Protein AF-A0A1G5HRA3-F1 (afdb_monomer_lite)

pLDDT: mean 77.8, std 16.18, range [37.38, 97.12]

Secondary structure (DSSP, 8-state):
----------HHHHHHHT--S-TTHHHHHHHHHHHHHHHH--HHHHHHHHHHHH----SS-EEEEEEEEEEETTEEEEEEEEEE--EEEEEE-TTS-EEEEEEE---TTS------

Sequence (116 aa):
MYQADLDGKTMAEEEKENKLVPDDAFQKGERDLMDIVTGSLDWDVIEKLLEEKYGLSLQDDIEFKEGHLTVKEDRIAYQMDFQARITLSLMIGRDGRCVDVVAGVVSPDDASPDTE

Organism: NCBI:txid419481

Radius of gyration: 27.59 Å; chains: 1; bounding box: 93×38×74 Å

Foldseek 3Di:
DDDDPPVPDDVVNVVVVPDPDDPCPVVVVFVVVVVVVVVVDDVVVVQVVCCVVPVENQDPQKDWDDWDWDADPNDIDIDTDIDGDKDKDWDADPVRDTPDIDIYDDDPVVPDPDDD

Structure (mmCIF, N/CA/C/O backbone):
data_AF-A0A1G5HRA3-F1
#
_entry.id   AF-A0A1G5HRA3-F1
#
loop_
_atom_site.group_PDB
_atom_site.id
_atom_site.type_symbol
_atom_site.label_atom_id
_atom_site.label_alt_id
_atom_site.label_comp_id
_atom_site.label_asym_id
_atom_site.label_entity_id
_atom_site.label_seq_id
_atom_site.pdbx_PDB_ins_code
_atom_site.Cartn_x
_atom_site.Cartn_y
_atom_site.Cartn_z
_atom_site.occupancy
_atom_site.B_iso_or_equiv
_atom_site.auth_seq_id
_atom_site.auth_comp_id
_atom_site.auth_asym_id
_atom_site.auth_atom_id
_atom_site.pdbx_PDB_model_num
ATOM 1 N N . MET A 1 1 ? -53.266 26.108 38.086 1.00 44.97 1 MET A N 1
ATOM 2 C CA . MET A 1 1 ? -53.024 24.877 37.301 1.00 44.97 1 MET A CA 1
ATOM 3 C C . MET A 1 1 ? -52.953 25.318 35.850 1.00 44.97 1 MET A C 1
ATOM 5 O O . MET A 1 1 ? -53.922 25.899 35.397 1.00 44.97 1 MET A O 1
ATOM 9 N N . TYR A 1 2 ? -51.835 25.251 35.137 1.00 37.38 2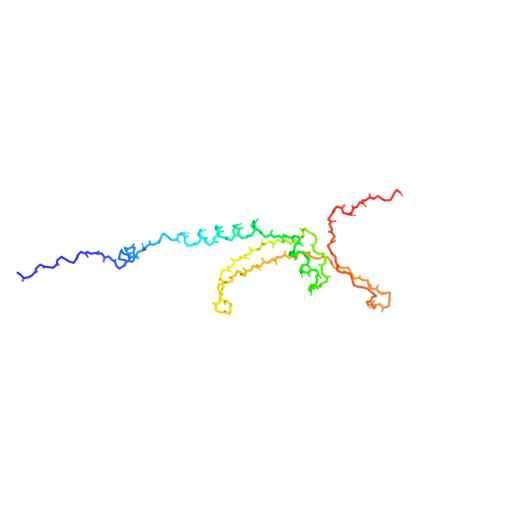 TYR A N 1
ATOM 10 C CA . TYR A 1 2 ? -50.847 24.177 35.069 1.00 37.38 2 TYR A CA 1
ATOM 11 C C . TYR A 1 2 ? -49.413 24.720 35.090 1.00 37.38 2 TYR A C 1
ATOM 13 O O . TYR A 1 2 ? -49.127 25.754 34.496 1.00 37.38 2 TYR A O 1
ATOM 21 N N . GLN A 1 3 ? -48.546 23.994 35.789 1.00 40.88 3 GLN A N 1
ATOM 22 C CA . GLN A 1 3 ? -47.093 24.099 35.727 1.00 40.88 3 GLN A CA 1
ATOM 23 C C . GLN A 1 3 ? -46.637 23.074 34.686 1.00 40.88 3 GLN A C 1
ATOM 25 O O . GLN A 1 3 ? -47.058 21.920 34.752 1.00 40.88 3 GLN A O 1
ATOM 30 N N . ALA A 1 4 ? -45.837 23.503 33.720 1.00 44.97 4 ALA A N 1
ATOM 31 C CA . ALA A 1 4 ? -45.049 22.614 32.884 1.00 44.97 4 ALA A CA 1
ATOM 32 C C . ALA A 1 4 ? -43.644 23.209 32.850 1.00 44.97 4 ALA A C 1
ATOM 34 O O . ALA A 1 4 ? -43.387 24.176 32.133 1.00 44.97 4 ALA A O 1
ATOM 35 N N . ASP A 1 5 ? -42.781 22.671 33.705 1.00 50.16 5 ASP A N 1
ATOM 36 C CA . ASP A 1 5 ? -41.341 22.820 33.591 1.00 50.16 5 ASP A CA 1
ATOM 37 C C . ASP A 1 5 ? -40.932 22.147 32.277 1.00 50.16 5 ASP A C 1
ATOM 39 O O . ASP A 1 5 ? -40.914 20.923 32.154 1.00 50.16 5 ASP A O 1
ATOM 43 N N . LEU A 1 6 ? -40.702 22.959 31.249 1.00 52.31 6 LEU A N 1
ATOM 44 C CA . LEU A 1 6 ? -39.983 22.526 30.062 1.00 52.31 6 LEU A CA 1
ATOM 45 C C . LEU A 1 6 ? -38.513 22.750 30.384 1.00 52.31 6 LEU A C 1
ATOM 47 O O . LEU A 1 6 ? -37.988 23.847 30.197 1.00 52.31 6 LEU A O 1
ATOM 51 N N . ASP A 1 7 ? -37.905 21.718 30.970 1.00 58.81 7 ASP A N 1
ATOM 52 C CA . ASP A 1 7 ? -36.463 21.604 31.153 1.00 58.81 7 ASP A CA 1
ATOM 53 C C . ASP A 1 7 ? -35.820 21.923 29.797 1.00 58.81 7 ASP A C 1
ATOM 55 O O . ASP A 1 7 ? -36.039 21.224 28.807 1.00 58.81 7 ASP A O 1
ATOM 59 N N . GLY A 1 8 ? -35.165 23.081 29.719 1.00 56.25 8 GLY A N 1
ATOM 60 C CA . GLY A 1 8 ? -34.713 23.710 28.482 1.00 56.25 8 GLY A CA 1
ATOM 61 C C . GLY A 1 8 ? -33.504 23.020 27.864 1.00 56.25 8 GLY A C 1
ATOM 62 O O . GLY A 1 8 ? -32.543 23.703 27.518 1.00 56.25 8 GLY A O 1
ATOM 63 N N . LYS A 1 9 ? -33.530 21.690 27.738 1.00 54.91 9 LYS A N 1
ATOM 64 C CA . LYS A 1 9 ? -32.519 20.947 26.995 1.00 54.91 9 LYS A CA 1
ATOM 65 C C . LYS A 1 9 ? -32.684 21.232 25.512 1.00 54.91 9 LYS A C 1
ATOM 67 O O . LYS A 1 9 ? -33.730 21.010 24.904 1.00 54.91 9 LYS A O 1
ATOM 72 N N . THR A 1 10 ? -31.630 21.778 24.934 1.00 60.09 10 THR A N 1
ATOM 73 C CA . THR A 1 10 ? -31.533 22.021 23.496 1.00 60.09 10 THR A CA 1
ATOM 74 C C . THR A 1 10 ? -31.379 20.682 22.763 1.00 60.09 10 THR A C 1
ATOM 76 O O . THR A 1 10 ? -30.782 19.759 23.305 1.00 60.09 10 THR A O 1
ATOM 79 N N . MET A 1 11 ? -31.866 20.541 21.520 1.00 52.94 11 MET A N 1
ATOM 80 C CA . MET A 1 11 ? -31.748 19.269 20.767 1.00 52.94 11 MET A CA 1
ATOM 81 C C . MET A 1 11 ? -30.292 18.771 20.617 1.00 52.94 11 MET A C 1
ATOM 83 O O . MET A 1 11 ? -30.053 17.578 20.471 1.00 52.94 11 MET A O 1
ATOM 87 N N . ALA A 1 12 ? -29.311 19.674 20.728 1.00 57.31 12 ALA A N 1
ATOM 88 C CA . ALA A 1 12 ? -27.884 19.348 20.747 1.00 57.31 12 ALA A CA 1
ATOM 89 C C . ALA A 1 12 ? -27.421 18.640 22.043 1.00 57.31 12 ALA A C 1
ATOM 91 O O . ALA A 1 12 ? -26.393 17.962 22.047 1.00 57.31 12 ALA A O 1
ATOM 92 N N . GLU A 1 13 ? -28.149 18.799 23.153 1.00 53.50 13 GLU A N 1
ATOM 93 C CA . GLU A 1 13 ? -27.880 18.109 24.421 1.00 53.50 13 GLU A CA 1
ATOM 94 C C . GLU A 1 13 ? -28.474 16.695 24.443 1.00 53.50 13 GLU A C 1
ATOM 96 O O . GLU A 1 13 ? -27.842 15.801 25.000 1.00 53.50 13 GLU A O 1
ATOM 101 N N . GLU A 1 14 ? -29.610 16.459 23.775 1.00 53.03 14 GLU A N 1
ATOM 102 C CA . GLU A 1 14 ? -30.175 15.109 23.600 1.00 53.03 14 GLU A CA 1
ATOM 103 C C . GLU A 1 14 ? -29.350 14.245 22.627 1.00 53.03 14 GLU A C 1
ATOM 105 O O . GLU A 1 14 ? -29.148 13.058 22.882 1.00 53.03 14 GLU A O 1
ATOM 110 N N . GLU A 1 15 ? -28.786 14.817 21.553 1.00 54.03 15 GLU A N 1
ATOM 111 C CA . GLU A 1 15 ? -27.900 14.079 20.628 1.00 54.03 15 GLU A CA 1
ATOM 112 C C . GLU A 1 15 ? -26.611 13.573 21.298 1.00 54.03 15 GLU A C 1
ATOM 114 O O . GLU A 1 15 ? -26.082 12.522 20.926 1.00 54.03 15 GLU A O 1
ATOM 119 N N . LYS A 1 16 ? -26.112 14.276 22.325 1.00 59.12 16 LYS A N 1
ATOM 120 C CA . LYS A 1 16 ? -24.979 13.808 23.141 1.00 59.12 16 LYS A CA 1
ATOM 121 C C . LYS A 1 16 ? -25.340 12.629 24.045 1.00 59.12 16 LYS A C 1
ATOM 123 O O . LYS A 1 16 ? -24.452 11.857 24.400 1.00 59.12 16 LYS A O 1
ATOM 128 N N . GLU A 1 17 ? -26.608 12.488 24.420 1.00 61.72 17 GLU A N 1
ATOM 129 C CA . GLU A 1 17 ? -27.072 11.535 25.434 1.00 61.72 17 GLU A CA 1
ATOM 130 C C . GLU A 1 17 ? -27.323 10.123 24.865 1.00 61.72 17 GLU A C 1
ATOM 132 O O . GLU A 1 17 ? -27.321 9.152 25.616 1.00 61.72 17 GLU A O 1
ATOM 137 N N . ASN A 1 18 ? -27.433 9.970 23.537 1.00 76.06 18 ASN A N 1
ATOM 138 C CA . ASN A 1 18 ? -27.638 8.672 22.869 1.00 76.06 18 ASN A CA 1
ATOM 139 C C . ASN A 1 18 ? -26.360 8.075 22.242 1.00 76.06 18 ASN A C 1
ATOM 141 O O . ASN A 1 18 ? -26.408 7.176 21.398 1.00 76.06 18 ASN A O 1
ATOM 145 N N . LYS A 1 19 ? -25.189 8.590 22.618 1.00 81.00 19 LYS A N 1
ATOM 146 C CA . LYS A 1 19 ? -23.914 8.136 22.071 1.00 81.00 19 LYS A CA 1
ATOM 147 C C . LYS A 1 19 ? -23.372 6.939 22.849 1.00 81.00 19 LYS A C 1
ATOM 149 O O . LYS A 1 19 ? -22.812 7.085 23.930 1.00 81.00 19 LYS A O 1
ATOM 154 N N . LEU A 1 20 ? -23.529 5.746 22.276 1.00 87.31 20 LEU A N 1
ATOM 155 C CA . LEU A 1 20 ? -23.129 4.485 22.918 1.00 87.31 20 LEU A CA 1
ATOM 156 C C . LEU A 1 20 ? -21.623 4.203 22.846 1.00 87.31 20 LEU A C 1
ATOM 158 O O . LEU A 1 20 ? -21.100 3.427 23.642 1.00 87.31 20 LEU A O 1
ATOM 162 N N . VAL A 1 21 ? -20.936 4.800 21.872 1.00 87.06 21 VAL A N 1
ATOM 163 C CA . VAL A 1 21 ? -19.528 4.539 21.569 1.00 87.06 21 VAL A CA 1
ATOM 164 C C . VAL A 1 21 ? -18.795 5.877 21.425 1.00 87.06 21 VAL A C 1
ATOM 166 O O . VAL A 1 21 ? -19.337 6.784 20.786 1.00 87.06 21 VAL A O 1
ATOM 169 N N . PRO A 1 22 ? -17.592 6.035 22.010 1.00 89.1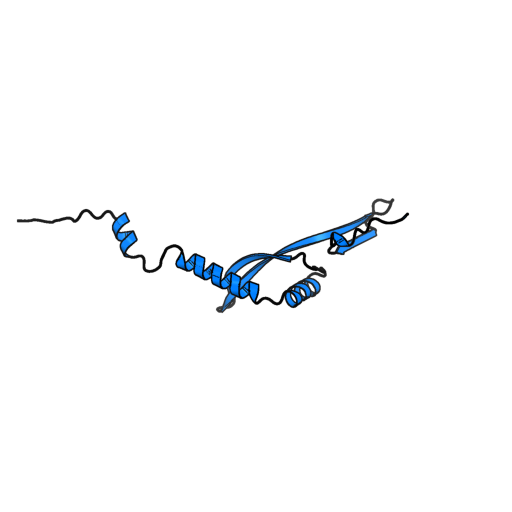2 22 PRO A N 1
ATOM 170 C CA . PRO A 1 22 ? -16.783 7.239 21.831 1.00 89.12 22 PRO A CA 1
ATOM 171 C C . PRO A 1 22 ? -16.544 7.554 20.349 1.00 89.12 22 PRO A C 1
ATOM 173 O O . PRO A 1 22 ? -16.423 6.636 19.539 1.00 89.12 22 PRO A O 1
ATOM 176 N N . ASP A 1 23 ? -16.443 8.843 20.007 1.00 86.31 23 ASP A N 1
ATOM 177 C CA . ASP A 1 23 ? -16.233 9.314 18.624 1.00 86.31 23 ASP A CA 1
ATOM 178 C C . ASP A 1 23 ? -15.065 8.638 17.906 1.00 86.31 23 ASP A C 1
ATOM 180 O O . ASP A 1 23 ? -15.121 8.368 16.710 1.00 86.31 23 ASP A O 1
ATOM 184 N N . ASP A 1 24 ? -13.999 8.372 18.646 1.00 89.81 24 ASP A N 1
ATOM 185 C CA . ASP A 1 24 ? -12.729 7.880 18.144 1.00 89.81 24 ASP A CA 1
ATOM 186 C C . ASP A 1 24 ? -12.605 6.354 18.210 1.00 89.81 24 ASP A C 1
ATOM 188 O O . ASP A 1 24 ? -11.695 5.795 17.601 1.00 89.81 24 ASP A O 1
ATOM 192 N N . ALA A 1 25 ? -13.498 5.654 18.918 1.00 89.62 25 ALA A N 1
ATOM 193 C CA . ALA A 1 25 ? -13.317 4.231 19.199 1.00 89.62 25 ALA A CA 1
ATOM 194 C C . ALA A 1 25 ? -13.385 3.359 17.936 1.00 89.62 25 ALA A C 1
ATOM 196 O O . ALA A 1 25 ? -12.597 2.423 17.810 1.00 89.62 25 ALA A O 1
ATOM 197 N N . PHE A 1 26 ? -14.269 3.675 16.983 1.00 86.69 26 PHE A N 1
ATOM 198 C CA . PHE A 1 26 ? -14.326 2.962 15.700 1.00 86.69 26 PHE A CA 1
ATOM 199 C C . PHE A 1 26 ? -13.091 3.241 14.847 1.00 86.69 26 PHE A C 1
ATOM 201 O O . PHE A 1 26 ? -12.442 2.309 14.389 1.00 86.69 26 PHE A O 1
ATOM 208 N N . GLN A 1 27 ? -12.716 4.512 14.707 1.00 87.56 27 GLN A N 1
ATOM 209 C CA . GLN A 1 27 ? -11.579 4.915 13.882 1.00 87.56 27 GLN A CA 1
ATOM 210 C C . GLN A 1 27 ? -10.248 4.390 14.438 1.00 87.56 27 GLN A C 1
ATOM 212 O O . GLN A 1 27 ? -9.352 4.003 13.687 1.00 87.56 27 GLN A O 1
ATOM 217 N N . LYS A 1 28 ? -10.124 4.340 15.767 1.00 90.25 28 LYS A N 1
ATOM 218 C CA . LYS A 1 28 ? -9.005 3.697 16.449 1.00 90.25 28 LYS A CA 1
ATOM 219 C C . LYS A 1 28 ? -9.023 2.186 16.232 1.00 90.25 28 LYS A C 1
ATOM 221 O O . LYS A 1 28 ? -7.997 1.634 15.869 1.00 90.25 28 LYS A O 1
ATOM 226 N N . GLY A 1 29 ? -10.173 1.534 16.406 1.00 89.69 29 GLY A N 1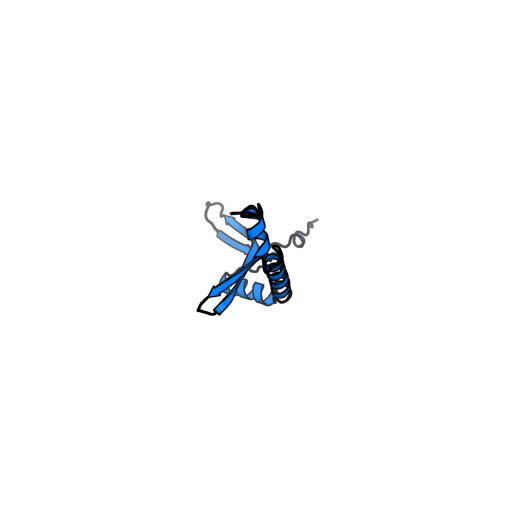
ATOM 227 C CA . GLY A 1 29 ? -10.300 0.091 16.199 1.00 89.69 29 GLY A CA 1
ATOM 228 C C . GLY A 1 29 ? -9.965 -0.338 14.769 1.00 89.69 29 GLY A C 1
ATOM 229 O O . GLY A 1 29 ? -9.279 -1.336 14.578 1.00 89.69 29 GLY A O 1
ATOM 230 N N . GLU A 1 30 ? -10.392 0.433 13.769 1.00 89.38 30 GLU A N 1
ATOM 231 C CA . GLU A 1 30 ? -10.036 0.212 12.365 1.00 89.38 30 GLU A CA 1
ATOM 232 C C . GLU A 1 30 ? -8.533 0.366 12.132 1.00 89.38 30 GLU A C 1
ATOM 234 O O . GLU A 1 30 ? -7.931 -0.485 11.485 1.00 89.38 30 GLU A O 1
ATOM 239 N N . ARG A 1 31 ? -7.906 1.403 12.700 1.00 88.50 31 ARG A N 1
ATOM 240 C CA . ARG A 1 31 ? -6.454 1.598 12.603 1.00 88.50 31 ARG A CA 1
ATOM 241 C C . ARG A 1 31 ? -5.681 0.461 13.265 1.00 88.50 31 ARG A C 1
ATOM 243 O O . ARG A 1 31 ? -4.819 -0.124 12.623 1.00 88.50 31 ARG A O 1
ATOM 250 N N . ASP A 1 32 ? -6.031 0.120 14.503 1.00 91.38 32 ASP A N 1
ATOM 251 C CA . ASP A 1 32 ? -5.392 -0.958 15.261 1.00 91.38 32 ASP A CA 1
ATOM 252 C C . ASP A 1 32 ? -5.517 -2.294 14.503 1.00 91.38 32 ASP A C 1
ATOM 254 O O . ASP A 1 32 ? -4.572 -3.081 14.445 1.00 91.38 32 ASP A O 1
ATOM 258 N N . LEU A 1 33 ? -6.669 -2.543 13.869 1.00 90.62 33 LEU A N 1
ATOM 259 C CA . LEU A 1 33 ? -6.871 -3.706 13.008 1.00 90.62 33 LEU A CA 1
ATOM 260 C C . LEU A 1 33 ? -5.950 -3.669 11.781 1.00 90.62 33 LEU A C 1
ATOM 262 O O . LEU A 1 33 ? -5.305 -4.675 11.494 1.00 90.62 33 LEU A O 1
ATOM 266 N N . MET A 1 34 ? -5.862 -2.542 11.069 1.00 89.50 34 MET A N 1
ATOM 267 C CA . MET A 1 34 ? -4.988 -2.418 9.893 1.00 89.50 34 MET A CA 1
ATOM 268 C C . MET A 1 34 ? -3.511 -2.585 10.251 1.00 89.50 34 MET A C 1
ATOM 270 O O . MET A 1 34 ? -2.793 -3.267 9.522 1.00 89.50 34 MET A O 1
ATOM 274 N N . ASP A 1 35 ? -3.067 -2.049 11.387 1.00 89.19 35 ASP A N 1
ATOM 275 C CA . ASP A 1 35 ? -1.699 -2.218 11.887 1.00 89.19 35 ASP A CA 1
ATOM 276 C C . ASP A 1 35 ? -1.384 -3.700 12.161 1.00 89.19 35 ASP A C 1
ATOM 278 O O . ASP A 1 35 ? -0.316 -4.195 11.796 1.00 89.19 35 ASP A O 1
ATOM 282 N N . ILE A 1 36 ? -2.333 -4.449 12.738 1.00 91.44 36 ILE A N 1
ATOM 283 C CA . ILE A 1 36 ? -2.180 -5.896 12.957 1.00 91.44 36 ILE A CA 1
ATOM 284 C C . ILE A 1 36 ? -2.094 -6.642 11.625 1.00 91.44 36 ILE A C 1
ATOM 286 O O . ILE A 1 36 ? -1.206 -7.479 11.453 1.00 91.44 36 ILE A O 1
ATOM 290 N N . VAL A 1 37 ? -3.013 -6.373 10.689 1.00 89.38 37 VAL A N 1
ATOM 291 C CA . VAL A 1 37 ? -3.028 -7.106 9.418 1.00 89.38 37 VAL A CA 1
ATOM 292 C C . VAL A 1 37 ? -1.763 -6.795 8.621 1.00 89.38 37 VAL A C 1
ATOM 294 O O . VAL A 1 37 ? -1.086 -7.735 8.219 1.00 89.38 37 VAL A O 1
ATOM 297 N N . THR A 1 38 ? -1.392 -5.521 8.461 1.00 87.56 38 THR A N 1
ATOM 298 C CA . THR A 1 38 ? -0.173 -5.113 7.735 1.00 87.56 38 THR A CA 1
ATOM 299 C C . THR A 1 38 ? 1.104 -5.651 8.377 1.00 87.56 38 THR A C 1
ATOM 301 O O . THR A 1 38 ? 1.983 -6.119 7.660 1.00 87.56 38 THR A O 1
ATOM 304 N N . GLY A 1 39 ? 1.184 -5.694 9.711 1.00 87.62 39 GLY A N 1
ATOM 305 C CA . GLY A 1 39 ? 2.299 -6.317 10.431 1.00 87.62 39 GLY A CA 1
ATOM 306 C C . GLY A 1 39 ? 2.371 -7.845 10.298 1.00 87.62 39 GLY A C 1
ATOM 307 O O . GLY A 1 39 ? 3.404 -8.435 10.604 1.00 87.62 39 GLY A O 1
ATOM 308 N N . SER A 1 40 ? 1.290 -8.490 9.853 1.00 89.25 40 SER A N 1
ATOM 309 C CA . SER A 1 40 ? 1.215 -9.941 9.627 1.00 89.25 40 SER A CA 1
ATOM 310 C C . SER A 1 40 ? 1.369 -10.355 8.162 1.00 89.25 40 SER A C 1
ATOM 312 O O . SER A 1 40 ? 1.398 -11.552 7.872 1.00 89.25 40 SER A O 1
ATOM 314 N N . LEU A 1 41 ? 1.428 -9.387 7.244 1.00 89.06 41 LEU A N 1
ATOM 315 C CA . LEU A 1 41 ? 1.603 -9.662 5.825 1.00 89.06 41 LEU A CA 1
ATOM 316 C C . LEU A 1 41 ? 2.992 -10.238 5.559 1.00 89.06 41 LEU A C 1
ATOM 318 O O . LEU A 1 41 ? 3.998 -9.768 6.088 1.00 89.06 41 LEU A O 1
ATOM 322 N N . ASP A 1 42 ? 3.029 -11.237 4.685 1.00 89.56 42 ASP A N 1
ATOM 323 C CA . ASP A 1 42 ? 4.265 -11.789 4.151 1.00 89.56 42 ASP A CA 1
ATOM 324 C C . ASP A 1 42 ? 4.645 -10.996 2.893 1.00 89.56 42 ASP A C 1
ATOM 326 O O . ASP A 1 42 ? 4.055 -11.172 1.821 1.00 89.56 42 ASP A O 1
ATOM 330 N N . TRP A 1 43 ? 5.578 -10.056 3.055 1.00 84.19 43 TRP A N 1
ATOM 331 C CA . TRP A 1 43 ? 6.006 -9.154 1.986 1.00 84.19 43 TRP A CA 1
ATOM 332 C C . TRP A 1 43 ? 6.669 -9.899 0.828 1.00 84.19 43 TRP A C 1
ATOM 334 O O . TRP A 1 43 ? 6.368 -9.589 -0.322 1.00 84.19 43 TRP A O 1
ATOM 344 N N . ASP A 1 44 ? 7.437 -10.957 1.108 1.00 85.94 44 ASP A N 1
ATOM 345 C CA . ASP A 1 44 ? 8.050 -11.798 0.073 1.00 85.94 44 ASP A CA 1
ATOM 346 C C . ASP A 1 44 ? 6.981 -12.460 -0.813 1.00 85.94 44 ASP A C 1
ATOM 348 O O . ASP A 1 44 ? 7.156 -12.633 -2.023 1.00 85.94 44 ASP A O 1
ATOM 352 N N . VAL A 1 45 ? 5.851 -12.862 -0.219 1.00 89.69 45 VAL A N 1
ATOM 353 C CA . VAL A 1 45 ? 4.715 -13.420 -0.967 1.00 89.69 45 VAL A CA 1
ATOM 354 C C . VAL A 1 45 ? 4.014 -12.341 -1.793 1.00 89.69 45 VAL A C 1
ATOM 356 O O . VAL A 1 45 ? 3.621 -12.610 -2.929 1.00 89.69 45 VAL A O 1
ATOM 359 N N . ILE A 1 46 ? 3.860 -11.126 -1.261 1.00 86.00 46 ILE A N 1
ATOM 360 C CA . ILE A 1 46 ? 3.252 -10.001 -1.988 1.00 86.00 46 ILE A CA 1
ATOM 361 C C . ILE A 1 46 ? 4.100 -9.615 -3.204 1.00 86.00 46 ILE A C 1
ATOM 363 O O . ILE A 1 46 ? 3.551 -9.483 -4.299 1.00 86.00 46 ILE A O 1
ATOM 367 N N . GLU A 1 47 ? 5.417 -9.483 -3.038 1.00 82.75 47 GLU A N 1
ATOM 368 C CA . GLU A 1 47 ? 6.349 -9.176 -4.128 1.00 82.75 47 GLU A CA 1
ATOM 369 C C . GLU A 1 47 ? 6.249 -10.217 -5.246 1.00 82.75 47 GLU A C 1
ATOM 371 O O . GLU A 1 47 ? 6.027 -9.861 -6.404 1.00 82.75 47 GLU A O 1
ATOM 376 N N . LYS A 1 48 ? 6.279 -11.510 -4.896 1.00 85.75 48 LYS A N 1
ATOM 377 C CA . LYS A 1 48 ? 6.118 -12.605 -5.866 1.00 85.75 48 LYS A CA 1
ATOM 378 C C . LYS A 1 48 ? 4.783 -12.558 -6.594 1.00 85.75 48 LYS A C 1
ATOM 380 O O . LYS A 1 48 ? 4.748 -12.736 -7.806 1.00 85.75 48 LYS A O 1
ATOM 385 N N . LEU A 1 49 ? 3.678 -12.298 -5.892 1.00 87.75 49 LEU A N 1
ATOM 386 C CA . LEU A 1 49 ? 2.360 -12.194 -6.525 1.00 87.75 49 LEU A CA 1
ATOM 387 C C . LEU A 1 49 ? 2.298 -11.044 -7.539 1.00 87.75 49 LEU A C 1
ATOM 389 O O . LEU A 1 49 ? 1.628 -11.162 -8.568 1.00 87.75 49 LEU A O 1
ATOM 393 N N . LEU A 1 50 ? 2.967 -9.926 -7.254 1.00 83.06 50 LEU A N 1
ATOM 394 C CA . LEU A 1 50 ? 3.030 -8.781 -8.159 1.00 83.06 50 LEU A CA 1
ATOM 395 C C . LEU A 1 50 ? 3.961 -9.047 -9.348 1.00 83.06 50 LEU A C 1
ATOM 397 O O . LEU A 1 50 ? 3.598 -8.712 -10.479 1.00 83.06 50 LEU A O 1
ATOM 401 N N . GLU A 1 51 ? 5.094 -9.709 -9.117 1.00 82.12 51 GLU A N 1
ATOM 402 C CA . GLU A 1 51 ? 6.015 -10.148 -10.165 1.00 82.12 51 GLU A CA 1
ATOM 403 C C . GLU A 1 51 ? 5.351 -11.157 -11.110 1.00 82.12 51 GLU A C 1
ATOM 405 O O . GLU A 1 51 ? 5.363 -10.965 -12.323 1.00 82.12 51 GLU A O 1
ATOM 410 N N . GLU A 1 52 ? 4.678 -12.181 -10.585 1.00 86.06 52 GLU A N 1
ATOM 411 C CA . GLU A 1 52 ? 3.981 -13.184 -11.397 1.00 86.06 52 GLU A CA 1
ATOM 412 C C . GLU A 1 52 ? 2.839 -12.577 -12.218 1.00 86.06 52 GLU A C 1
ATOM 414 O O . GLU A 1 52 ? 2.616 -12.954 -13.371 1.00 86.06 52 GLU A O 1
ATOM 419 N N . LYS A 1 53 ? 2.088 -11.640 -11.630 1.00 85.88 53 LYS A N 1
ATOM 420 C CA . LYS A 1 53 ? 0.893 -11.082 -12.269 1.00 85.88 53 LYS A CA 1
ATOM 421 C C . LYS A 1 53 ? 1.210 -9.990 -13.288 1.00 85.88 53 LYS A C 1
ATOM 423 O O . LYS A 1 53 ? 0.482 -9.867 -14.275 1.00 85.88 53 LYS A O 1
ATOM 428 N N . TYR A 1 54 ? 2.240 -9.183 -13.041 1.00 82.06 54 TYR A N 1
ATOM 429 C CA . TYR A 1 54 ? 2.535 -7.991 -13.842 1.00 82.06 54 TYR A CA 1
ATOM 430 C C . TYR A 1 54 ? 3.939 -7.982 -14.460 1.00 82.06 54 TYR A C 1
ATOM 432 O O . TYR A 1 54 ? 4.220 -7.101 -15.268 1.00 82.06 54 TYR A O 1
ATOM 440 N N . GLY A 1 55 ? 4.805 -8.944 -14.128 1.00 75.75 55 GLY A N 1
ATOM 441 C CA . GLY A 1 55 ? 6.186 -9.013 -14.617 1.00 75.75 55 GLY A CA 1
ATOM 442 C C . GLY A 1 55 ? 7.099 -7.933 -14.034 1.00 75.75 55 GLY A C 1
ATOM 443 O O . GLY A 1 55 ? 8.088 -7.575 -14.667 1.00 75.75 55 GLY A O 1
ATOM 444 N N . LEU A 1 56 ? 6.738 -7.364 -12.880 1.00 74.62 56 LEU A N 1
ATOM 445 C CA . LEU A 1 56 ? 7.491 -6.301 -12.218 1.00 74.62 56 LEU A CA 1
ATOM 446 C C . LEU A 1 56 ? 8.241 -6.879 -11.018 1.00 74.62 56 LEU A C 1
ATOM 448 O O . LEU A 1 56 ? 7.614 -7.260 -10.034 1.00 74.62 56 LEU A O 1
ATOM 452 N N . SER A 1 57 ? 9.570 -6.904 -11.083 1.00 72.25 57 SER A N 1
ATOM 453 C CA . SER A 1 57 ? 10.407 -7.223 -9.925 1.00 72.25 57 SER A CA 1
ATOM 454 C C . SER A 1 57 ? 10.478 -5.988 -9.023 1.00 72.25 57 SER A C 1
ATOM 456 O O . SER A 1 57 ? 11.208 -5.034 -9.300 1.00 72.25 57 SER A O 1
ATOM 458 N N . LEU A 1 58 ? 9.645 -5.982 -7.987 1.00 72.12 58 LEU A N 1
ATOM 459 C CA . LEU A 1 58 ? 9.526 -4.919 -6.996 1.00 72.12 58 LEU A CA 1
ATOM 460 C C . LEU A 1 58 ? 10.311 -5.353 -5.753 1.00 72.12 58 LEU A C 1
ATOM 462 O O . LEU A 1 58 ? 9.747 -6.039 -4.918 1.00 72.12 58 LEU A O 1
ATOM 466 N N . GLN A 1 59 ? 11.603 -5.033 -5.663 1.00 64.94 59 GLN A N 1
ATOM 467 C CA . GLN A 1 59 ? 12.397 -5.293 -4.452 1.00 64.94 59 GLN A CA 1
ATOM 468 C C . GLN A 1 59 ? 12.392 -4.042 -3.572 1.00 64.94 59 GLN A C 1
ATOM 470 O O . GLN A 1 59 ? 12.843 -2.994 -4.030 1.00 64.94 59 GLN A O 1
ATOM 475 N N . ASP A 1 60 ? 11.856 -4.136 -2.350 1.00 64.62 60 ASP A N 1
ATOM 476 C CA . ASP A 1 60 ? 11.891 -3.100 -1.293 1.00 64.62 60 ASP A CA 1
ATOM 477 C C . ASP A 1 60 ? 11.228 -1.732 -1.609 1.00 64.62 60 ASP A C 1
ATOM 479 O O . ASP A 1 60 ? 11.177 -0.846 -0.755 1.00 64.62 60 ASP A O 1
ATOM 483 N N . ASP A 1 61 ? 10.662 -1.541 -2.804 1.00 75.38 61 ASP A N 1
ATOM 484 C CA . ASP A 1 61 ? 10.062 -0.272 -3.258 1.00 75.38 61 ASP A CA 1
ATOM 485 C C . ASP A 1 61 ? 8.524 -0.234 -3.160 1.00 75.38 61 ASP A C 1
ATOM 487 O O . ASP A 1 61 ? 7.863 0.587 -3.809 1.00 75.38 61 ASP A O 1
ATOM 491 N N . ILE A 1 62 ? 7.942 -1.124 -2.350 1.00 81.62 62 ILE A N 1
ATOM 492 C CA . ILE A 1 62 ? 6.499 -1.209 -2.100 1.00 81.62 62 ILE A CA 1
ATOM 493 C C . ILE A 1 62 ? 6.168 -0.615 -0.728 1.00 81.62 62 ILE A C 1
ATOM 495 O O . ILE A 1 62 ? 6.615 -1.093 0.308 1.00 81.62 62 ILE A O 1
ATOM 499 N N . GLU A 1 63 ? 5.306 0.396 -0.712 1.00 85.06 63 GLU A N 1
ATOM 500 C CA . GLU A 1 63 ? 4.794 1.024 0.505 1.00 85.06 63 GLU A CA 1
ATOM 501 C C . GLU A 1 63 ? 3.292 0.762 0.660 1.00 85.06 63 GLU A C 1
ATOM 503 O O . GLU A 1 63 ? 2.507 1.017 -0.257 1.00 85.06 63 GLU A O 1
ATOM 508 N N . PHE A 1 64 ? 2.860 0.336 1.848 1.00 86.38 64 PHE A N 1
ATOM 509 C CA . PHE A 1 64 ? 1.441 0.355 2.213 1.00 86.38 64 PHE A CA 1
ATOM 510 C C . PHE A 1 64 ? 0.926 1.797 2.327 1.00 86.38 64 PHE A C 1
ATOM 512 O O . PHE A 1 64 ? 1.593 2.652 2.915 1.00 86.38 64 PHE A O 1
ATOM 519 N N . LYS A 1 65 ? -0.267 2.071 1.787 1.00 89.56 65 LYS A N 1
ATOM 520 C CA . LYS A 1 65 ? -0.910 3.392 1.871 1.00 89.56 65 LYS A CA 1
ATOM 521 C C . LYS A 1 65 ? -2.128 3.393 2.763 1.00 89.56 65 LYS A C 1
ATOM 523 O O . LYS A 1 65 ? -2.201 4.192 3.694 1.00 89.56 65 LYS A O 1
ATOM 528 N N . GLU A 1 66 ? -3.079 2.525 2.463 1.00 88.62 66 GLU A N 1
ATOM 529 C CA . GLU A 1 66 ? -4.330 2.448 3.196 1.00 88.62 66 GLU A CA 1
ATOM 530 C C . GLU A 1 66 ? -4.945 1.058 3.088 1.00 88.62 66 GLU A C 1
ATOM 532 O O . GLU A 1 66 ? -4.632 0.269 2.195 1.00 88.62 66 GLU A O 1
ATOM 537 N N . GLY A 1 67 ? -5.831 0.761 4.029 1.00 87.69 67 GLY A N 1
ATOM 538 C CA . GLY A 1 67 ? -6.599 -0.465 4.036 1.00 87.69 67 GLY A CA 1
ATOM 539 C C . GLY A 1 67 ? -7.960 -0.218 4.657 1.00 87.69 67 GLY A C 1
ATOM 540 O O . GLY A 1 67 ? -8.103 0.594 5.571 1.00 87.69 67 GLY A O 1
ATOM 541 N N . HIS A 1 68 ? -8.971 -0.904 4.142 1.00 88.56 68 HIS A N 1
ATOM 542 C CA . HIS A 1 68 ? -10.335 -0.789 4.635 1.00 88.56 68 HIS A CA 1
ATOM 543 C C . HIS A 1 68 ? -11.070 -2.125 4.550 1.00 88.56 68 HIS A C 1
ATOM 545 O O . HIS A 1 68 ? -10.757 -3.009 3.745 1.00 88.56 68 HIS A O 1
ATOM 551 N N . LEU A 1 69 ? -12.067 -2.266 5.418 1.00 89.69 69 LEU A N 1
ATOM 552 C CA . LEU A 1 69 ? -12.999 -3.383 5.396 1.00 89.69 69 LEU A CA 1
ATOM 553 C C . LEU A 1 69 ? -13.991 -3.183 4.250 1.00 89.69 69 LEU A C 1
ATOM 555 O O . LEU A 1 69 ? -14.588 -2.119 4.099 1.00 89.69 69 LEU A O 1
ATOM 559 N N . THR A 1 70 ? -14.192 -4.225 3.457 1.00 90.06 70 THR A N 1
ATOM 560 C CA . THR A 1 70 ? -15.169 -4.242 2.367 1.00 90.06 70 THR A CA 1
ATOM 561 C C . THR A 1 70 ? -15.935 -5.561 2.370 1.00 90.06 70 THR A C 1
ATOM 563 O O . THR A 1 70 ? -15.529 -6.531 3.011 1.00 90.06 70 THR A O 1
ATOM 566 N N . VAL A 1 71 ? -17.066 -5.612 1.669 1.00 93.62 71 VAL A N 1
ATOM 567 C CA . VAL A 1 71 ? -17.838 -6.846 1.487 1.00 93.62 71 VAL A CA 1
ATOM 568 C C . VAL A 1 71 ? -17.655 -7.322 0.058 1.00 93.62 71 VAL A C 1
ATOM 570 O O . VAL A 1 71 ? -18.002 -6.623 -0.893 1.00 93.62 71 VAL A O 1
ATOM 573 N N . LYS A 1 72 ? -17.137 -8.538 -0.094 1.00 93.12 72 LYS A N 1
ATOM 574 C CA . LYS A 1 72 ? -16.991 -9.210 -1.383 1.00 93.12 72 LYS A CA 1
ATOM 575 C C . LYS A 1 72 ? -17.576 -10.612 -1.275 1.00 93.12 72 LYS A C 1
ATOM 577 O O . LYS A 1 72 ? -17.180 -11.368 -0.396 1.00 93.12 72 LYS A O 1
ATOM 582 N N . GLU A 1 73 ? -18.515 -10.943 -2.162 1.00 92.00 73 GLU A N 1
ATOM 583 C CA . GLU A 1 73 ? -19.166 -12.267 -2.214 1.00 92.00 73 GLU A CA 1
ATOM 584 C C . GLU A 1 73 ? -19.763 -12.697 -0.859 1.00 92.00 73 GLU A C 1
ATOM 586 O O . GLU A 1 73 ? -19.489 -13.787 -0.360 1.00 92.00 73 GLU A O 1
ATOM 591 N N . ASP A 1 74 ? -20.538 -11.802 -0.233 1.00 94.12 74 ASP A N 1
ATOM 592 C CA . ASP A 1 74 ? -21.167 -12.009 1.084 1.00 94.12 74 ASP A CA 1
ATOM 593 C C . ASP A 1 74 ? -20.175 -12.323 2.223 1.00 94.12 74 ASP A C 1
ATOM 595 O O . ASP A 1 74 ? -20.543 -12.867 3.267 1.00 94.12 74 ASP A O 1
ATOM 599 N N . ARG A 1 75 ? -18.897 -11.965 2.044 1.00 93.38 75 ARG A N 1
ATOM 600 C CA . ARG A 1 75 ? -17.840 -12.114 3.048 1.00 93.38 75 ARG A CA 1
ATOM 601 C C . ARG A 1 75 ? -17.150 -10.787 3.311 1.00 93.38 75 ARG A C 1
ATOM 603 O O . ARG A 1 75 ? -16.943 -9.984 2.404 1.00 93.38 75 ARG A O 1
ATOM 610 N N . ILE A 1 76 ? -16.767 -10.585 4.568 1.00 89.75 76 ILE A N 1
ATOM 611 C CA . ILE A 1 76 ? -15.900 -9.476 4.961 1.00 89.75 76 ILE A CA 1
ATOM 612 C C . ILE A 1 76 ? -14.506 -9.750 4.395 1.00 89.75 76 ILE A C 1
ATOM 614 O O . ILE A 1 76 ? -13.940 -10.822 4.614 1.00 89.75 76 ILE A O 1
ATOM 618 N N . ALA A 1 77 ? -13.974 -8.779 3.666 1.00 91.25 77 ALA A N 1
ATOM 619 C CA . ALA A 1 77 ? -12.653 -8.802 3.071 1.00 91.25 77 ALA A CA 1
ATOM 620 C C . ALA A 1 77 ? -11.878 -7.539 3.456 1.00 91.25 77 ALA A C 1
ATOM 622 O O . ALA A 1 77 ? -12.460 -6.501 3.775 1.00 91.25 77 ALA A O 1
ATOM 623 N N . TYR A 1 78 ? -10.556 -7.641 3.392 1.00 89.12 78 TYR A N 1
ATOM 624 C CA . TYR A 1 78 ? -9.644 -6.522 3.584 1.00 89.12 78 TYR A CA 1
ATOM 625 C C . TYR A 1 78 ? -9.134 -6.096 2.217 1.00 89.12 78 TYR A C 1
ATOM 627 O O . TYR A 1 78 ? -8.498 -6.889 1.520 1.00 89.12 78 TYR A O 1
ATOM 635 N N . GLN A 1 79 ? -9.449 -4.868 1.820 1.00 91.12 79 GLN A N 1
ATOM 636 C CA . GLN A 1 79 ? -8.823 -4.245 0.663 1.00 91.12 79 GLN A CA 1
ATOM 637 C C . GLN A 1 79 ? -7.623 -3.441 1.150 1.00 91.12 79 GLN A C 1
ATOM 639 O O . GLN A 1 79 ? -7.724 -2.733 2.150 1.00 91.12 79 GLN A O 1
ATOM 644 N N . MET A 1 80 ? -6.497 -3.584 0.456 1.00 89.25 80 MET A N 1
ATOM 645 C CA . MET A 1 80 ? -5.237 -2.929 0.788 1.00 89.25 80 MET A CA 1
ATOM 646 C C . MET A 1 80 ? -4.652 -2.294 -0.457 1.00 89.25 80 MET A C 1
ATOM 648 O O . MET A 1 80 ? -4.547 -2.951 -1.496 1.00 89.25 80 MET A O 1
ATOM 652 N N . ASP A 1 81 ? -4.252 -1.041 -0.317 1.00 89.88 81 ASP A N 1
ATOM 653 C CA . ASP A 1 81 ? -3.657 -0.258 -1.379 1.00 89.88 81 ASP A CA 1
ATOM 654 C C . ASP A 1 81 ? -2.162 -0.080 -1.105 1.00 89.88 81 ASP A C 1
ATOM 656 O O . ASP A 1 81 ? -1.735 0.372 -0.036 1.00 89.88 81 ASP A O 1
ATOM 660 N N . PHE A 1 82 ? -1.362 -0.451 -2.103 1.00 86.81 82 PHE A N 1
ATOM 661 C CA . PHE A 1 82 ? 0.092 -0.359 -2.080 1.00 86.81 82 PHE A CA 1
ATOM 662 C C . PHE A 1 82 ? 0.558 0.600 -3.172 1.00 86.81 82 PHE A C 1
ATOM 664 O O . PHE A 1 82 ? 0.016 0.613 -4.281 1.00 86.81 82 PHE A O 1
ATOM 671 N N . GLN A 1 83 ? 1.589 1.384 -2.880 1.00 87.19 83 GLN A N 1
ATOM 672 C CA . GLN A 1 83 ? 2.295 2.182 -3.870 1.00 87.19 83 GLN A CA 1
ATOM 673 C C . GLN A 1 83 ? 3.655 1.554 -4.131 1.00 87.19 83 GLN A C 1
ATOM 675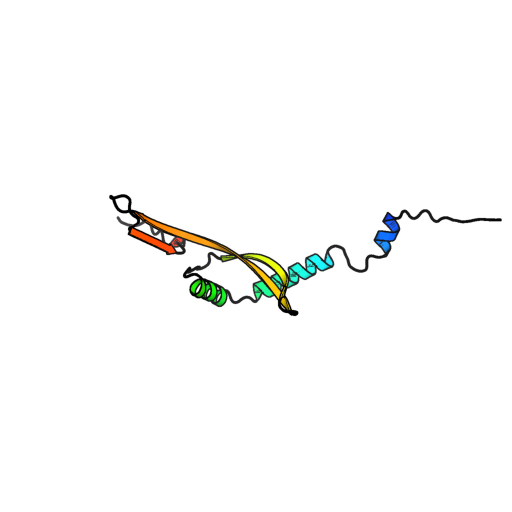 O O . GLN A 1 83 ? 4.430 1.375 -3.202 1.00 87.19 83 GLN A O 1
ATOM 680 N N . ALA A 1 84 ? 3.950 1.287 -5.399 1.00 81.56 84 ALA A N 1
ATOM 681 C CA . ALA A 1 84 ? 5.256 0.816 -5.828 1.00 81.56 84 ALA A CA 1
ATOM 682 C C . ALA A 1 84 ? 5.971 1.894 -6.649 1.00 81.56 84 ALA A C 1
ATOM 684 O O . ALA A 1 84 ? 5.344 2.556 -7.486 1.00 81.56 84 ALA A O 1
ATOM 685 N N . ARG A 1 85 ? 7.278 2.064 -6.436 1.00 79.00 85 ARG A N 1
ATOM 686 C CA . ARG A 1 85 ? 8.141 2.827 -7.347 1.00 79.00 85 ARG A CA 1
ATOM 687 C C . ARG A 1 85 ? 8.796 1.876 -8.345 1.00 79.00 85 ARG A C 1
ATOM 689 O O . ARG A 1 85 ? 9.302 0.829 -7.973 1.00 79.00 85 ARG A O 1
ATOM 696 N N . ILE A 1 86 ? 8.760 2.245 -9.625 1.00 77.19 86 ILE A N 1
ATOM 697 C CA . ILE A 1 86 ? 9.391 1.484 -10.708 1.00 77.19 86 ILE A CA 1
ATOM 698 C C . ILE A 1 86 ? 10.268 2.406 -11.544 1.00 77.19 86 ILE A C 1
ATOM 700 O O . ILE A 1 86 ? 9.886 3.545 -11.828 1.00 77.19 86 ILE A O 1
ATOM 704 N N . THR A 1 87 ? 11.412 1.895 -11.984 1.00 76.88 87 THR A N 1
ATOM 705 C CA . THR A 1 87 ? 12.264 2.573 -12.955 1.00 76.88 87 THR A CA 1
ATOM 706 C C . THR A 1 87 ? 12.066 1.936 -14.323 1.00 76.88 87 THR A C 1
ATOM 708 O O . THR A 1 87 ? 12.023 0.716 -14.483 1.00 76.88 87 THR A O 1
ATOM 711 N N . LEU A 1 88 ? 11.923 2.783 -15.337 1.00 80.94 88 LEU A N 1
ATOM 712 C CA . LEU A 1 88 ? 11.758 2.363 -16.722 1.00 80.94 88 LEU A CA 1
ATOM 713 C C . LEU A 1 88 ? 12.949 2.867 -17.532 1.00 80.94 88 LEU A C 1
ATOM 715 O O . LEU A 1 88 ? 13.236 4.064 -17.546 1.00 80.94 88 LEU A O 1
ATOM 719 N N . SER A 1 89 ? 13.606 1.954 -18.235 1.00 81.81 89 SER A N 1
ATOM 720 C CA . SER A 1 89 ? 14.683 2.247 -19.174 1.00 81.81 89 SER A CA 1
ATOM 721 C C . SER A 1 89 ? 14.188 2.035 -20.600 1.00 81.81 89 SER A C 1
ATOM 723 O O . SER A 1 89 ? 13.660 0.976 -20.936 1.00 81.81 89 SER A O 1
ATOM 725 N N . LEU A 1 90 ? 14.361 3.052 -21.446 1.00 92.00 90 LEU A N 1
ATOM 726 C CA . LEU A 1 90 ? 13.968 3.042 -22.855 1.00 92.00 90 LEU A CA 1
ATOM 727 C C . LEU A 1 90 ? 15.212 3.181 -23.726 1.00 92.00 90 LEU A C 1
ATOM 729 O O . LEU A 1 90 ? 15.937 4.172 -23.620 1.00 92.00 90 LEU A O 1
ATOM 733 N N . MET A 1 91 ? 15.431 2.230 -24.632 1.00 93.06 91 MET A N 1
ATOM 734 C CA . MET A 1 91 ? 16.480 2.336 -25.640 1.00 93.06 91 MET A CA 1
ATOM 735 C C . MET A 1 91 ? 15.876 2.756 -26.976 1.00 93.06 91 MET A C 1
ATOM 737 O O . MET A 1 91 ? 14.977 2.100 -27.505 1.00 93.06 91 MET A O 1
ATOM 741 N N . ILE A 1 92 ? 16.385 3.855 -27.534 1.00 95.81 92 ILE A N 1
ATOM 742 C CA . ILE A 1 92 ? 15.943 4.391 -28.823 1.00 95.81 92 ILE A CA 1
ATOM 743 C C . ILE A 1 92 ? 17.117 4.351 -29.797 1.00 95.81 92 ILE A C 1
ATOM 745 O O . ILE A 1 92 ? 18.203 4.865 -29.525 1.00 95.81 92 ILE A O 1
ATOM 749 N N . GLY A 1 93 ? 16.886 3.724 -30.946 1.00 94.69 93 GLY A N 1
ATOM 750 C CA . GLY A 1 93 ? 17.833 3.651 -32.043 1.00 94.69 93 GLY A CA 1
ATOM 751 C C . GLY A 1 93 ? 18.057 5.020 -32.678 1.00 94.69 93 GLY A C 1
ATOM 752 O O . GLY A 1 93 ? 17.227 5.925 -32.605 1.00 94.69 93 GLY A O 1
ATOM 753 N N . ARG A 1 94 ? 19.189 5.177 -33.368 1.00 93.88 94 ARG A N 1
ATOM 754 C CA . ARG A 1 94 ? 19.524 6.431 -34.068 1.00 93.88 94 ARG A CA 1
ATOM 755 C C . ARG A 1 94 ? 18.548 6.780 -35.200 1.00 93.88 94 ARG A C 1
ATOM 757 O O . ARG A 1 94 ? 18.553 7.914 -35.663 1.00 93.88 94 ARG A O 1
ATOM 764 N N . ASP A 1 95 ? 17.738 5.822 -35.643 1.00 97.12 95 ASP A N 1
ATOM 765 C CA . ASP A 1 95 ? 16.646 5.997 -36.604 1.00 97.12 95 ASP A CA 1
ATOM 766 C C . ASP A 1 95 ? 15.328 6.460 -35.952 1.00 97.12 95 ASP A C 1
ATOM 768 O O . ASP A 1 95 ? 14.329 6.643 -36.646 1.00 97.12 95 ASP A O 1
ATOM 772 N N . GLY A 1 96 ? 15.319 6.659 -34.630 1.00 93.62 96 GLY A N 1
ATOM 773 C CA . GLY A 1 96 ? 14.163 7.101 -33.855 1.00 93.62 96 GLY A CA 1
ATOM 774 C C . GLY A 1 9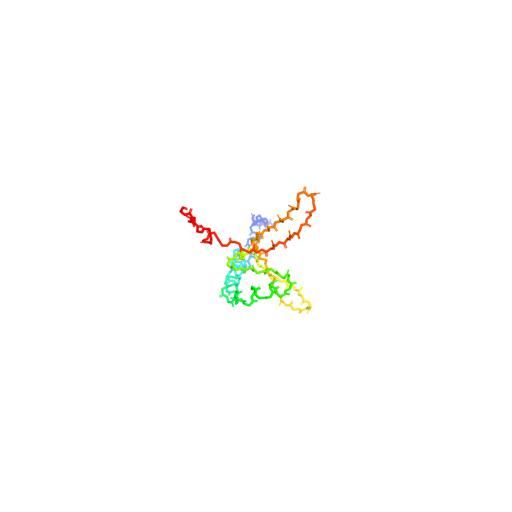6 ? 13.205 5.980 -33.446 1.00 93.62 96 GLY A C 1
ATOM 775 O O . GLY A 1 96 ? 12.133 6.278 -32.921 1.00 93.62 96 GLY A O 1
ATOM 776 N N . ARG A 1 97 ? 13.543 4.702 -33.673 1.00 95.25 97 ARG A N 1
ATOM 777 C CA . ARG A 1 97 ? 12.700 3.564 -33.269 1.00 95.25 97 ARG A CA 1
ATOM 778 C C . 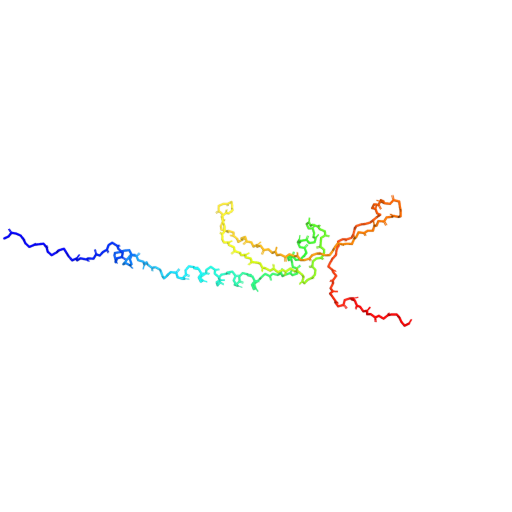ARG A 1 97 ? 13.054 3.070 -31.872 1.00 95.25 97 ARG A C 1
ATOM 780 O O . ARG A 1 97 ? 14.217 3.078 -31.483 1.00 95.25 97 ARG A O 1
ATOM 787 N N . CYS A 1 98 ? 12.056 2.597 -31.130 1.00 92.69 98 CYS A N 1
ATOM 788 C CA . CYS A 1 98 ? 12.294 1.891 -29.875 1.00 92.69 98 CYS A CA 1
ATOM 789 C C . CYS A 1 98 ? 12.977 0.548 -30.169 1.00 92.69 98 CYS A C 1
ATOM 791 O O . CYS A 1 98 ? 12.515 -0.213 -31.020 1.00 92.69 98 CYS A O 1
ATOM 793 N N . VAL A 1 99 ? 14.099 0.314 -29.496 1.00 93.88 99 VAL A N 1
ATOM 794 C CA . VAL A 1 99 ? 14.918 -0.897 -29.607 1.00 93.88 99 VAL A CA 1
ATOM 795 C C . VAL A 1 99 ? 14.640 -1.826 -28.435 1.00 93.88 99 VAL A C 1
ATOM 797 O O . VAL A 1 99 ? 14.558 -3.032 -28.639 1.00 93.88 99 VAL A O 1
ATOM 800 N N . ASP A 1 100 ? 14.477 -1.267 -27.234 1.00 89.00 100 ASP A N 1
ATOM 801 C CA . ASP A 1 100 ? 14.250 -2.045 -26.021 1.00 89.00 100 ASP A CA 1
ATOM 802 C C . ASP A 1 100 ? 13.524 -1.229 -24.942 1.00 89.00 100 ASP A C 1
ATOM 804 O O . ASP A 1 100 ? 13.625 0.006 -24.904 1.00 89.00 100 ASP A O 1
ATOM 808 N N . VAL A 1 101 ? 12.805 -1.936 -24.071 1.00 86.69 101 VAL A N 1
ATOM 809 C CA . VAL A 1 101 ? 12.126 -1.391 -22.894 1.00 86.69 101 VAL A CA 1
ATOM 810 C C . VAL A 1 101 ? 12.347 -2.345 -21.733 1.00 86.69 101 VAL A C 1
ATOM 812 O O . VAL A 1 101 ? 11.889 -3.484 -21.767 1.00 86.69 101 VAL A O 1
ATOM 815 N N . VAL A 1 102 ? 12.991 -1.854 -20.680 1.00 81.00 102 VAL A N 1
ATOM 816 C CA . VAL A 1 102 ? 13.226 -2.624 -19.458 1.00 81.00 102 VAL A CA 1
ATOM 817 C C . VAL A 1 102 ? 12.542 -1.917 -18.302 1.00 81.00 102 VAL A C 1
ATOM 819 O O . VAL A 1 102 ? 12.744 -0.721 -18.087 1.00 81.00 102 VAL A O 1
ATOM 822 N N . ALA A 1 103 ? 11.730 -2.662 -17.561 1.00 75.12 103 ALA A N 1
ATOM 823 C CA . ALA A 1 103 ? 11.202 -2.236 -16.277 1.00 75.12 103 ALA A CA 1
ATOM 824 C C . ALA A 1 103 ? 11.994 -2.942 -15.177 1.00 75.12 103 ALA A C 1
ATOM 826 O O . ALA A 1 103 ? 12.171 -4.157 -15.230 1.00 75.12 103 ALA A O 1
ATOM 827 N N . GLY A 1 104 ? 12.478 -2.185 -14.201 1.00 66.56 104 GLY A N 1
ATOM 828 C CA . GLY A 1 104 ? 13.179 -2.729 -13.046 1.00 66.56 104 GLY A CA 1
ATOM 829 C C . GLY A 1 104 ? 13.203 -1.726 -11.904 1.00 66.56 104 GLY A C 1
ATOM 830 O O . GLY A 1 104 ? 13.036 -0.525 -12.112 1.00 66.56 104 GLY A O 1
ATOM 831 N N . VAL A 1 105 ? 13.403 -2.210 -10.687 1.00 58.31 105 VAL A N 1
ATOM 832 C CA . VAL A 1 105 ? 13.806 -1.353 -9.572 1.00 58.31 105 VAL A CA 1
ATOM 833 C C . VAL A 1 105 ? 15.309 -1.120 -9.700 1.00 58.31 105 VAL A C 1
ATOM 835 O O . VAL A 1 105 ? 16.073 -2.063 -9.885 1.00 58.31 105 VAL A O 1
ATOM 838 N N . VAL A 1 106 ? 15.735 0.143 -9.667 1.00 51.06 106 VAL A N 1
ATOM 839 C CA . VAL A 1 106 ? 17.157 0.478 -9.532 1.00 51.06 106 VAL A CA 1
ATOM 840 C C . VAL A 1 106 ? 17.330 0.883 -8.083 1.00 51.06 106 VAL A C 1
ATOM 842 O O . VAL A 1 106 ? 16.933 1.986 -7.708 1.00 51.06 106 VAL A O 1
ATOM 845 N N . SER A 1 107 ? 17.873 -0.011 -7.264 1.00 50.88 107 SER A N 1
ATOM 846 C CA . SER A 1 107 ? 18.259 0.346 -5.905 1.00 50.88 107 SER A CA 1
ATOM 847 C C . SER A 1 107 ? 19.325 1.450 -5.997 1.00 50.88 107 SER A C 1
ATOM 849 O O . SER A 1 107 ? 20.287 1.300 -6.756 1.00 50.88 107 SER A O 1
ATOM 851 N N . PRO A 1 108 ? 19.192 2.573 -5.267 1.00 52.91 108 PRO A N 1
ATOM 852 C CA . PRO A 1 108 ? 20.143 3.688 -5.347 1.00 52.91 108 PRO A CA 1
ATOM 853 C C . PRO A 1 108 ? 21.580 3.313 -4.931 1.00 52.91 108 PRO A C 1
ATOM 855 O O . PRO A 1 108 ? 22.497 4.089 -5.191 1.00 52.91 108 PRO A O 1
ATOM 858 N N . ASP A 1 109 ? 21.782 2.131 -4.341 1.00 52.47 109 ASP A N 1
ATOM 859 C CA . ASP A 1 109 ? 23.084 1.575 -3.947 1.00 52.47 109 ASP A CA 1
ATOM 860 C C . ASP A 1 109 ? 23.852 0.865 -5.084 1.00 52.47 109 ASP A C 1
ATOM 862 O O . ASP A 1 109 ? 25.055 0.654 -4.959 1.00 52.47 109 ASP A O 1
ATOM 866 N N . ASP A 1 110 ? 23.219 0.543 -6.222 1.00 51.59 110 ASP A N 1
ATOM 867 C CA . ASP A 1 110 ? 23.907 -0.103 -7.363 1.00 51.59 110 ASP A CA 1
ATOM 868 C C . ASP A 1 110 ? 24.639 0.906 -8.276 1.00 51.59 110 ASP A C 1
ATOM 870 O O . ASP A 1 110 ? 25.352 0.550 -9.217 1.00 51.59 110 ASP A O 1
ATOM 874 N N . ALA A 1 111 ? 24.515 2.204 -7.982 1.00 50.41 111 ALA A N 1
ATOM 875 C CA . ALA A 1 111 ? 25.312 3.252 -8.605 1.00 50.41 111 ALA A CA 1
ATOM 876 C C . ALA A 1 111 ? 26.702 3.333 -7.947 1.00 50.41 111 ALA A C 1
ATOM 878 O O . ALA A 1 111 ? 27.047 4.334 -7.321 1.00 50.41 111 ALA A O 1
ATOM 879 N N . SER A 1 112 ? 27.520 2.287 -8.086 1.00 48.28 112 SER A N 1
ATOM 880 C CA . SER A 1 112 ? 28.950 2.395 -7.771 1.00 48.28 112 SER A CA 1
ATOM 881 C C . SER A 1 112 ? 29.628 3.337 -8.779 1.00 48.28 112 SER A C 1
ATOM 883 O O . SER A 1 112 ? 29.570 3.077 -9.985 1.00 48.28 112 SER A O 1
ATOM 885 N N . PRO A 1 113 ? 30.271 4.432 -8.337 1.00 65.50 113 PRO A N 1
ATOM 886 C CA . PRO A 1 113 ? 30.942 5.369 -9.216 1.00 65.50 113 PRO A CA 1
ATOM 887 C C . PRO A 1 113 ? 32.422 5.012 -9.305 1.00 65.50 113 PRO A C 1
ATOM 889 O O . PRO A 1 113 ? 33.226 5.680 -8.682 1.00 65.50 113 PRO A O 1
ATOM 892 N N . ASP A 1 114 ? 32.812 4.001 -10.077 1.00 49.44 114 ASP A N 1
ATOM 893 C CA . ASP A 1 114 ? 34.240 3.777 -10.328 1.00 49.44 114 ASP A CA 1
ATOM 894 C C . ASP A 1 114 ? 34.478 3.167 -11.711 1.00 49.44 114 ASP A C 1
ATOM 896 O O . ASP A 1 114 ? 34.242 1.989 -11.979 1.00 49.44 114 ASP A O 1
ATOM 900 N N . THR A 1 115 ? 35.016 3.981 -12.613 1.00 48.16 115 THR A N 1
ATOM 901 C CA . THR A 1 115 ? 36.068 3.497 -13.504 1.00 48.16 115 THR A CA 1
ATOM 902 C C . THR A 1 115 ? 37.119 4.596 -13.594 1.00 48.16 115 THR A C 1
ATOM 904 O O . THR A 1 115 ? 36.837 5.699 -14.062 1.00 48.16 115 THR A O 1
ATOM 907 N N . GLU A 1 116 ? 38.275 4.252 -13.031 1.00 43.59 116 GLU A N 1
ATOM 908 C CA . GLU A 1 116 ? 39.569 4.944 -12.996 1.00 43.59 116 GLU A CA 1
ATOM 909 C C . GLU A 1 116 ? 40.013 5.549 -14.339 1.00 43.59 116 GLU A C 1
ATOM 911 O O . GLU A 1 116 ? 39.763 4.923 -15.399 1.00 43.59 116 GLU A O 1
#